Protein AF-A0A952BNY7-F1 (afdb_monomer_lite)

Sequence (133 aa):
MTVTDIGDARARRQRASEAAVWVLANVPFTLHWPDFPGFHDRWPGMEGADLMLVHGEIARFAAAMNEGAQDLEALAEKLPGRYEAWSRASNWLVRHFDADPSDARFQQLFGDLSRYEATLAWIDVVLRRNGSR

Secondary structure (DSSP, 8-state):
--HHHHHHHHHHHHHHHHHHHHHHHHSBTTS-GGG-HHHHHHSTT--THHHHHHHHHHHHHHHHHHHTTT-HHHHHHTS-S-HHHHHHHHHHHHH-TT--TT-HHHHHHHTTSBHHHHHHHHHHHHHHHHS--

Structure (mmCIF, N/CA/C/O backbone):
data_AF-A0A952BNY7-F1
#
_entry.id   AF-A0A952BNY7-F1
#
loop_
_atom_site.group_PDB
_atom_site.id
_atom_site.type_symbol
_atom_site.label_atom_id
_atom_site.label_alt_id
_atom_site.label_comp_id
_atom_site.label_asym_id
_atom_site.label_entity_id
_atom_site.label_seq_id
_atom_site.pdbx_PDB_ins_code
_atom_site.Cartn_x
_atom_site.Cartn_y
_atom_site.Cartn_z
_atom_site.occupancy
_atom_site.B_iso_or_equiv
_atom_site.auth_seq_id
_atom_site.auth_comp_id
_atom_site.auth_asym_id
_atom_site.auth_atom_id
_atom_site.pdbx_PDB_model_num
ATOM 1 N N . MET A 1 1 ? -25.776 22.914 11.551 1.00 51.06 1 MET A N 1
ATOM 2 C CA . MET A 1 1 ? -24.364 22.516 11.409 1.00 51.06 1 MET A CA 1
ATOM 3 C C . MET A 1 1 ? -23.565 23.332 12.418 1.00 51.06 1 MET A C 1
ATOM 5 O O . MET A 1 1 ? -23.372 24.524 12.216 1.00 51.06 1 MET A O 1
ATOM 9 N N . THR A 1 2 ? -23.294 22.754 13.587 1.00 49.28 2 THR A N 1
ATOM 10 C CA . THR A 1 2 ? -22.693 23.431 14.753 1.00 49.28 2 THR A CA 1
ATOM 11 C C . THR A 1 2 ? -21.186 23.158 14.817 1.00 49.28 2 THR A C 1
ATOM 13 O O . THR A 1 2 ? -20.694 22.221 14.199 1.00 49.28 2 THR A O 1
ATOM 16 N N . VAL A 1 3 ? -20.436 23.975 15.565 1.00 61.00 3 VAL A N 1
ATOM 17 C CA . VAL A 1 3 ? -18.967 23.867 15.721 1.00 61.00 3 VAL A CA 1
ATOM 18 C C . VAL A 1 3 ? -18.517 22.474 16.204 1.00 61.00 3 VAL A C 1
ATOM 20 O O . VAL A 1 3 ? -17.438 22.021 15.829 1.00 61.00 3 VAL A O 1
ATOM 23 N N . THR A 1 4 ? -19.362 21.764 16.959 1.00 62.19 4 THR A N 1
ATOM 24 C CA . THR A 1 4 ? -19.139 20.380 17.415 1.00 62.19 4 THR A CA 1
ATOM 25 C C . THR A 1 4 ? -19.034 19.385 16.250 1.00 62.19 4 THR A C 1
ATOM 27 O O . THR A 1 4 ? -18.122 18.570 16.216 1.00 62.19 4 THR A O 1
ATOM 30 N N . ASP A 1 5 ? -19.887 19.539 15.236 1.00 66.94 5 ASP A N 1
ATOM 31 C CA . ASP A 1 5 ? -19.967 18.680 14.041 1.00 66.94 5 ASP A CA 1
ATOM 32 C C . ASP A 1 5 ? -18.691 18.793 13.174 1.00 66.94 5 ASP A C 1
ATOM 34 O O . ASP A 1 5 ? -18.163 17.822 12.633 1.00 66.94 5 ASP A O 1
ATOM 38 N N . ILE A 1 6 ? -18.118 20.003 13.113 1.00 70.75 6 ILE A N 1
ATOM 39 C CA . ILE A 1 6 ? -16.864 20.280 12.395 1.00 70.75 6 ILE A CA 1
ATOM 40 C C . ILE A 1 6 ? -15.661 19.675 13.135 1.00 70.75 6 ILE A C 1
ATOM 42 O O . ILE A 1 6 ? -14.746 19.144 12.498 1.00 70.75 6 ILE A O 1
ATOM 46 N N . GLY A 1 7 ? -15.650 19.759 14.469 1.00 74.50 7 GLY A N 1
ATOM 47 C CA . GLY A 1 7 ? -14.607 19.163 15.306 1.00 74.50 7 GLY A CA 1
ATOM 48 C C . GLY A 1 7 ? -14.555 17.644 15.154 1.00 74.50 7 GLY A C 1
ATOM 49 O O . GLY A 1 7 ? -13.484 17.092 14.890 1.00 74.50 7 GLY A O 1
ATOM 50 N N . ASP A 1 8 ? -15.716 16.996 15.212 1.00 79.25 8 ASP A N 1
ATOM 51 C CA . ASP A 1 8 ? -15.846 15.545 15.072 1.00 79.25 8 ASP A CA 1
ATOM 52 C C . ASP A 1 8 ? -15.456 15.075 13.665 1.00 79.25 8 ASP A C 1
ATOM 54 O O . ASP A 1 8 ? -14.686 14.122 13.514 1.00 79.25 8 ASP A O 1
ATOM 58 N N . ALA A 1 9 ? -15.886 15.790 12.620 1.00 79.19 9 ALA A N 1
ATOM 59 C CA . ALA A 1 9 ? -15.481 15.498 11.246 1.00 79.19 9 ALA A CA 1
ATOM 60 C C . ALA A 1 9 ? -13.959 15.620 11.046 1.00 79.19 9 ALA A C 1
ATOM 62 O O . ALA A 1 9 ? -13.341 14.781 10.381 1.00 79.19 9 ALA A O 1
ATOM 63 N N . ARG A 1 10 ? -13.325 16.638 11.647 1.00 82.31 10 ARG A N 1
ATOM 64 C CA . ARG A 1 10 ? -11.870 16.830 11.577 1.00 82.31 10 ARG A CA 1
ATOM 65 C C . ARG A 1 10 ? -11.118 15.733 12.327 1.00 82.31 10 ARG A C 1
ATOM 67 O O . ARG A 1 10 ? -10.144 15.207 11.790 1.00 82.31 10 ARG A O 1
ATOM 74 N N . ALA A 1 11 ? -11.567 15.372 13.527 1.00 86.12 11 ALA A N 1
ATOM 75 C CA . ALA A 1 11 ? -10.971 14.296 14.314 1.00 86.12 11 ALA A CA 1
ATOM 76 C C . ALA A 1 11 ? -11.079 12.947 13.589 1.00 86.12 11 ALA A C 1
ATOM 78 O O . ALA A 1 11 ? -10.098 12.208 13.500 1.00 86.12 11 ALA A O 1
ATOM 79 N N . ARG A 1 12 ? -12.237 12.663 12.983 1.00 85.50 12 ARG A N 1
ATOM 80 C CA . ARG A 1 12 ? -12.464 11.456 12.181 1.00 85.50 12 ARG A CA 1
ATOM 81 C C . ARG A 1 12 ? -11.525 11.383 10.980 1.00 85.50 12 ARG A C 1
ATOM 83 O O . ARG A 1 12 ? -10.901 10.350 10.748 1.00 85.50 12 ARG A O 1
ATOM 90 N N . ARG A 1 13 ? -11.359 12.495 10.257 1.00 86.31 13 ARG A N 1
ATOM 91 C CA . ARG A 1 13 ? -10.417 12.575 9.134 1.00 86.31 13 ARG A CA 1
ATOM 92 C C . ARG A 1 13 ? -8.964 12.394 9.574 1.00 86.31 13 ARG A C 1
ATOM 94 O O . ARG A 1 13 ? -8.222 11.676 8.913 1.00 86.31 13 ARG A O 1
ATOM 101 N N . GLN A 1 14 ? -8.565 13.016 10.682 1.00 89.19 14 GLN A N 1
ATOM 102 C CA . GLN A 1 14 ? -7.217 12.868 11.233 1.00 89.19 14 GLN A CA 1
ATOM 103 C C . GLN A 1 14 ? -6.928 11.404 11.590 1.00 89.19 14 GLN A C 1
ATOM 105 O O . GLN A 1 14 ? -5.922 10.848 11.155 1.00 89.19 14 GLN A O 1
ATOM 110 N N . ARG A 1 15 ? -7.862 10.752 12.289 1.00 91.31 15 ARG A N 1
ATOM 111 C CA . ARG A 1 15 ? -7.763 9.333 12.648 1.00 91.31 15 ARG A CA 1
ATOM 112 C C . ARG A 1 15 ? -7.658 8.437 11.407 1.00 91.31 15 ARG A C 1
ATOM 114 O O . ARG A 1 15 ? -6.834 7.530 11.380 1.00 91.31 15 ARG A O 1
ATOM 121 N N . ALA A 1 16 ? -8.448 8.709 10.364 1.00 91.00 16 ALA A N 1
ATOM 122 C CA . ALA A 1 16 ? -8.368 7.983 9.096 1.00 91.00 16 ALA A CA 1
ATOM 123 C C . ALA A 1 16 ? -7.018 8.187 8.384 1.00 91.00 16 ALA A C 1
ATOM 125 O O . ALA A 1 16 ? -6.457 7.235 7.847 1.00 91.00 16 ALA A O 1
ATOM 126 N N . SER A 1 17 ? -6.464 9.403 8.424 1.00 87.31 17 SER A N 1
ATOM 127 C CA . SER A 1 17 ? -5.137 9.695 7.872 1.00 87.31 17 SER A CA 1
ATOM 128 C C . SER A 1 17 ? -4.030 8.938 8.611 1.00 87.31 17 SER A C 1
ATOM 130 O O . SER A 1 17 ? -3.116 8.420 7.975 1.00 87.31 17 SER A O 1
ATOM 132 N N . GLU A 1 18 ? -4.095 8.853 9.939 1.00 90.12 18 GLU A N 1
ATOM 133 C CA . GLU A 1 18 ? -3.125 8.099 10.743 1.00 90.12 18 GLU A CA 1
ATOM 134 C C . GLU A 1 18 ? -3.219 6.592 10.483 1.00 90.12 18 GLU A C 1
ATOM 136 O O . GLU A 1 18 ? -2.196 5.921 10.318 1.00 90.12 18 GLU A O 1
ATOM 141 N N . ALA A 1 19 ? -4.441 6.066 10.375 1.00 91.62 19 ALA A N 1
ATOM 142 C CA . ALA A 1 19 ? -4.676 4.681 9.995 1.00 91.62 19 ALA A CA 1
ATOM 143 C C . ALA A 1 19 ? -4.143 4.383 8.585 1.00 91.62 19 ALA A C 1
ATOM 145 O O . ALA A 1 19 ? -3.480 3.366 8.397 1.00 91.62 19 ALA A O 1
ATOM 146 N N . ALA A 1 20 ? -4.339 5.287 7.619 1.00 89.69 20 ALA A N 1
ATOM 147 C CA . ALA A 1 20 ? -3.802 5.152 6.266 1.00 89.69 20 ALA A CA 1
ATOM 148 C C . ALA A 1 20 ? -2.267 5.080 6.251 1.00 89.69 20 ALA A C 1
ATOM 150 O O . ALA A 1 20 ? -1.705 4.183 5.624 1.00 89.69 20 ALA A O 1
ATOM 151 N N . VAL A 1 21 ? -1.580 5.967 6.981 1.00 87.44 21 VAL A N 1
ATOM 152 C CA . VAL A 1 21 ? -0.110 5.934 7.108 1.00 87.44 21 VAL A CA 1
ATOM 153 C C . VAL A 1 21 ? 0.355 4.619 7.732 1.00 87.44 21 VAL A C 1
ATOM 155 O O . VAL A 1 21 ? 1.300 3.997 7.245 1.00 87.44 21 VAL A O 1
ATOM 158 N N . TRP A 1 22 ? -0.328 4.158 8.782 1.00 90.19 22 TRP A N 1
ATOM 159 C CA . TRP A 1 22 ? 0.001 2.883 9.410 1.00 90.19 22 TRP A CA 1
ATOM 160 C C . TRP A 1 22 ? -0.194 1.704 8.449 1.00 90.19 22 TRP A C 1
ATOM 162 O O . TRP A 1 22 ? 0.699 0.862 8.350 1.00 90.19 22 TRP A O 1
ATOM 172 N N . VAL A 1 23 ? -1.308 1.668 7.709 1.00 89.31 23 VAL A N 1
ATOM 173 C CA . VAL A 1 23 ? -1.588 0.635 6.700 1.00 89.31 23 VAL A CA 1
ATOM 174 C C . VAL A 1 23 ? -0.498 0.614 5.636 1.00 89.31 23 VAL A C 1
ATOM 176 O O . VAL A 1 23 ? 0.023 -0.452 5.316 1.00 89.31 23 VAL A O 1
ATOM 179 N N . LEU A 1 24 ? -0.121 1.784 5.119 1.00 84.88 24 LEU A N 1
ATOM 180 C CA . LEU A 1 24 ? 0.923 1.907 4.105 1.00 84.88 24 LEU A CA 1
ATOM 181 C C . LEU A 1 24 ? 2.255 1.317 4.580 1.00 84.88 24 LEU A C 1
ATOM 183 O O . LEU A 1 24 ? 2.917 0.629 3.805 1.00 84.88 24 LEU A O 1
ATOM 187 N N . ALA A 1 25 ? 2.621 1.553 5.841 1.00 82.75 25 ALA A N 1
ATOM 188 C CA . ALA A 1 25 ? 3.900 1.129 6.400 1.00 82.75 25 ALA A CA 1
ATOM 189 C C . ALA A 1 25 ? 3.931 -0.330 6.891 1.00 82.75 25 ALA A C 1
ATOM 191 O O . ALA A 1 25 ? 4.986 -0.955 6.836 1.00 82.75 25 ALA A O 1
ATOM 192 N N . ASN A 1 26 ? 2.813 -0.873 7.383 1.00 84.44 26 ASN A N 1
ATOM 193 C CA . ASN A 1 26 ? 2.818 -2.124 8.158 1.00 84.44 26 ASN A CA 1
ATOM 194 C C . ASN A 1 26 ? 2.076 -3.279 7.489 1.00 84.44 26 ASN A C 1
ATOM 196 O O . ASN A 1 26 ? 2.318 -4.431 7.841 1.00 84.44 26 ASN A O 1
ATOM 200 N N . VAL A 1 27 ? 1.164 -2.997 6.556 1.00 85.25 27 VAL A N 1
ATOM 201 C CA . VAL A 1 27 ? 0.382 -4.049 5.908 1.00 85.25 27 VAL A CA 1
ATOM 202 C C . VAL A 1 27 ? 1.079 -4.476 4.617 1.00 85.25 27 VAL A C 1
ATOM 204 O O . VAL A 1 27 ? 1.345 -3.616 3.762 1.00 85.25 27 VAL A O 1
ATOM 207 N N . PRO A 1 28 ? 1.348 -5.784 4.441 1.00 83.12 28 PRO A N 1
ATOM 208 C CA . PRO A 1 28 ? 1.872 -6.309 3.192 1.00 83.12 28 PRO A CA 1
ATOM 209 C C . PRO A 1 28 ? 0.999 -5.922 1.999 1.00 83.12 28 PRO A C 1
ATOM 211 O O . PRO A 1 28 ? -0.232 -5.954 2.068 1.00 83.12 28 PRO A O 1
ATOM 214 N N . PHE A 1 29 ? 1.633 -5.565 0.886 1.00 81.75 29 PHE A N 1
ATOM 215 C CA . PHE A 1 29 ? 0.947 -5.103 -0.319 1.00 81.75 29 PHE A CA 1
ATOM 216 C C . PHE A 1 29 ? -0.066 -6.121 -0.856 1.00 81.75 29 PHE A C 1
ATOM 218 O O . PHE A 1 29 ? -1.153 -5.741 -1.298 1.00 81.75 29 PHE A O 1
ATOM 225 N N . THR A 1 30 ? 0.283 -7.404 -0.777 1.00 80.19 30 THR A N 1
ATOM 226 C CA . THR A 1 30 ? -0.515 -8.530 -1.274 1.00 80.19 30 THR A CA 1
ATOM 227 C C . THR A 1 30 ? -1.740 -8.836 -0.416 1.00 80.19 30 THR A C 1
ATOM 229 O O . THR A 1 30 ? -2.652 -9.511 -0.888 1.00 80.19 30 THR A O 1
ATOM 232 N N . LEU A 1 31 ? -1.801 -8.335 0.821 1.00 84.50 31 LEU A N 1
ATOM 233 C CA . LEU A 1 31 ? -2.918 -8.578 1.727 1.00 84.50 31 LEU A CA 1
ATOM 234 C C . LEU A 1 31 ? -3.929 -7.445 1.664 1.00 84.50 31 LEU A C 1
ATOM 236 O O . LEU A 1 31 ? -3.575 -6.267 1.739 1.00 84.50 31 LEU A O 1
ATOM 240 N N . HIS A 1 32 ? -5.210 -7.791 1.585 1.00 87.69 32 HIS A N 1
ATOM 241 C CA . HIS A 1 32 ? -6.286 -6.823 1.737 1.00 87.69 32 HIS A CA 1
ATOM 242 C C . HIS A 1 32 ? -6.257 -6.265 3.169 1.00 87.69 32 HIS A C 1
ATOM 244 O O . HIS A 1 32 ? -6.381 -7.002 4.141 1.00 87.69 32 HIS A O 1
ATOM 250 N N . TRP A 1 33 ? -5.998 -4.961 3.305 1.00 88.69 33 TRP A N 1
ATOM 251 C CA . TRP A 1 33 ? -5.677 -4.360 4.603 1.00 88.69 33 TRP A CA 1
ATOM 252 C C . TRP A 1 33 ? -6.815 -4.364 5.632 1.00 88.69 33 TRP A C 1
ATOM 254 O O . TRP A 1 33 ? -6.481 -4.475 6.812 1.00 88.69 33 TRP A O 1
ATOM 264 N N . PRO A 1 34 ? -8.110 -4.281 5.259 1.00 89.50 34 PRO A N 1
ATOM 265 C CA . PRO A 1 34 ? -9.190 -4.430 6.231 1.00 89.50 34 PRO A CA 1
ATOM 266 C C . PRO A 1 34 ? -9.192 -5.823 6.868 1.00 89.50 34 PRO A C 1
ATOM 268 O O . PRO A 1 34 ? -9.520 -5.963 8.037 1.00 89.50 34 PRO A O 1
ATOM 271 N N . ASP A 1 35 ? -8.744 -6.840 6.129 1.00 88.31 35 ASP A N 1
ATOM 272 C CA . ASP A 1 35 ? -8.701 -8.226 6.603 1.00 88.31 35 ASP A CA 1
ATOM 273 C C . ASP A 1 35 ? -7.405 -8.545 7.369 1.00 88.31 35 ASP A C 1
ATOM 275 O O . ASP A 1 35 ? -7.227 -9.656 7.869 1.00 88.31 35 ASP A O 1
ATOM 279 N N . PHE A 1 36 ? -6.470 -7.591 7.463 1.00 87.50 36 PHE A N 1
ATOM 280 C CA . PHE A 1 36 ? -5.223 -7.785 8.192 1.00 87.50 36 PHE A CA 1
ATOM 281 C C . PHE A 1 36 ? -5.499 -7.791 9.705 1.00 87.50 36 PHE A C 1
ATOM 283 O O . PHE A 1 36 ? -5.928 -6.761 10.232 1.00 87.50 36 PHE A O 1
ATOM 290 N 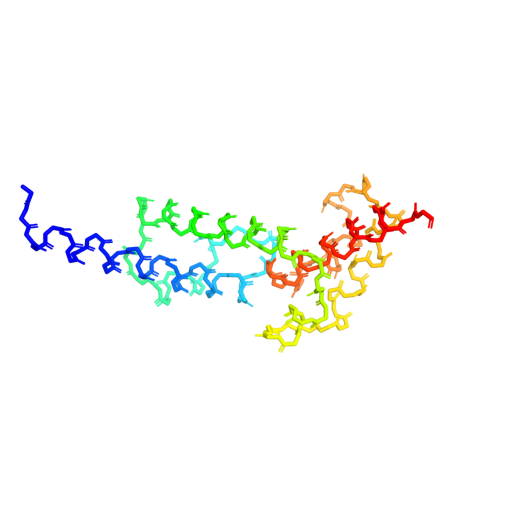N . PRO A 1 37 ? -5.201 -8.884 10.443 1.00 82.31 37 PRO A N 1
ATOM 291 C CA . PRO A 1 37 ? -5.594 -9.015 11.850 1.00 82.31 37 PRO A CA 1
ATOM 292 C C . PRO A 1 37 ? -5.151 -7.840 12.734 1.00 82.31 37 PRO A C 1
ATOM 294 O O . PRO A 1 37 ? -5.926 -7.328 13.535 1.00 82.31 37 PRO A O 1
ATOM 297 N N . GLY A 1 38 ? -3.936 -7.325 12.513 1.00 86.81 38 GLY A N 1
ATOM 298 C CA . GLY A 1 38 ? -3.400 -6.213 13.300 1.00 86.81 38 GLY A CA 1
ATOM 299 C C . GLY A 1 38 ? -4.079 -4.858 13.061 1.00 86.81 38 GLY A C 1
ATOM 300 O O . GLY A 1 38 ? -3.833 -3.923 13.823 1.00 86.81 38 GLY A O 1
ATOM 301 N N . PHE A 1 39 ? -4.909 -4.712 12.019 1.00 91.31 39 PHE A N 1
ATOM 302 C CA . PHE A 1 39 ? -5.595 -3.450 11.738 1.00 91.31 39 PHE A CA 1
ATOM 303 C C . PHE A 1 39 ? -6.673 -3.159 12.786 1.00 91.31 39 PHE A C 1
ATOM 305 O O . PHE A 1 39 ? -6.640 -2.102 13.417 1.00 91.31 39 PHE A O 1
ATOM 312 N N . HIS A 1 40 ? -7.596 -4.098 13.006 1.00 90.38 40 HIS A N 1
ATOM 313 C CA . HIS A 1 40 ? -8.710 -3.908 13.938 1.00 90.38 40 HIS A CA 1
ATOM 314 C C . HIS A 1 40 ? -8.265 -3.916 15.406 1.00 90.38 40 HIS A C 1
ATOM 316 O O . HIS A 1 40 ? -8.853 -3.195 16.212 1.00 90.38 40 HIS A O 1
ATOM 322 N N . ASP A 1 41 ? -7.177 -4.622 15.730 1.00 90.62 41 ASP A N 1
ATOM 323 C CA . ASP A 1 41 ? -6.539 -4.555 17.050 1.00 90.62 41 ASP A CA 1
ATOM 324 C C . ASP A 1 41 ? -6.021 -3.143 17.359 1.00 90.62 41 ASP A C 1
ATOM 326 O O . ASP A 1 41 ? -6.154 -2.639 18.476 1.00 90.62 41 ASP A O 1
ATOM 330 N N . ARG A 1 42 ? -5.432 -2.474 16.359 1.00 91.38 42 ARG A N 1
ATOM 331 C CA . ARG A 1 42 ? -4.877 -1.125 16.516 1.00 91.38 42 ARG A CA 1
ATOM 332 C C . ARG A 1 42 ? -5.932 -0.029 16.398 1.00 91.38 42 ARG A C 1
ATOM 334 O O . ARG A 1 42 ? -5.820 1.002 17.062 1.00 91.38 42 ARG A O 1
ATOM 341 N N . TRP A 1 43 ? -6.937 -0.230 15.552 1.00 91.62 43 TRP A N 1
ATOM 342 C CA . TRP A 1 43 ? -7.970 0.755 15.240 1.00 91.62 43 TRP A CA 1
ATOM 343 C C . TRP A 1 43 ? -9.370 0.2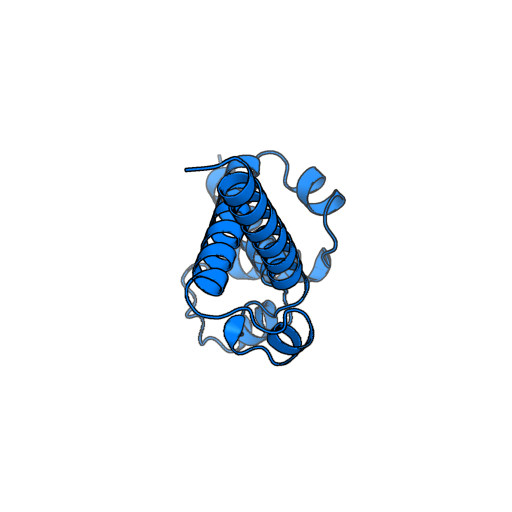13 15.555 1.00 91.62 43 TRP A C 1
ATOM 345 O O . TRP A 1 43 ? -10.201 0.072 14.653 1.00 91.62 43 TRP A O 1
ATOM 355 N N . PRO A 1 44 ? -9.673 -0.058 16.839 1.00 88.94 44 PRO A N 1
ATOM 356 C CA . PRO A 1 44 ? -10.949 -0.643 17.220 1.00 88.94 44 PRO A CA 1
ATOM 357 C C . PRO A 1 44 ? -12.118 0.267 16.820 1.00 88.94 44 PRO A C 1
ATOM 359 O O . PRO A 1 44 ? -12.058 1.499 16.955 1.00 88.94 44 PRO A O 1
ATOM 362 N N . GLY A 1 45 ? -13.182 -0.353 16.305 1.00 87.44 45 GLY A N 1
ATOM 363 C CA . GLY A 1 45 ? -14.413 0.321 15.885 1.00 87.44 45 GLY A CA 1
ATOM 364 C C . GLY A 1 45 ? -14.322 1.116 14.577 1.00 87.44 45 GLY A C 1
ATOM 365 O O . GLY A 1 45 ? -15.232 1.888 14.293 1.00 87.44 45 GLY A O 1
ATOM 366 N N . MET A 1 46 ? -13.245 0.983 13.791 1.00 89.19 46 MET A N 1
ATOM 367 C CA . MET A 1 46 ? -13.225 1.489 12.412 1.00 89.19 46 MET A CA 1
ATOM 368 C C . MET A 1 46 ? -13.936 0.514 11.472 1.00 89.19 46 MET A C 1
ATOM 370 O O . MET A 1 46 ? -13.389 -0.534 11.139 1.00 89.19 46 MET A O 1
AT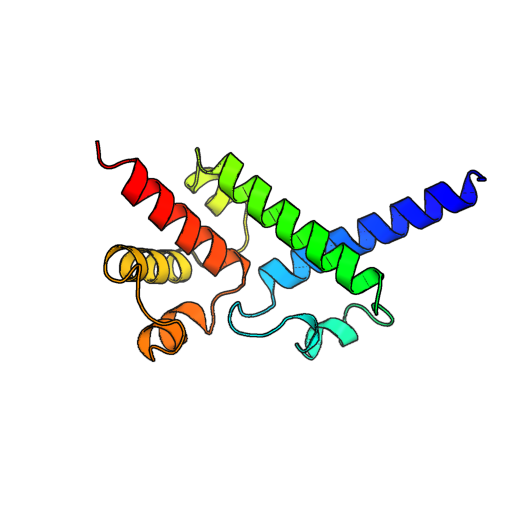OM 374 N N . GLU A 1 47 ? -15.129 0.886 11.012 1.00 89.44 47 GLU A N 1
ATOM 375 C CA . GLU A 1 47 ? -15.948 0.087 10.096 1.00 89.44 47 GLU A CA 1
ATOM 376 C C . GLU A 1 47 ? -16.676 0.978 9.074 1.00 89.44 47 GLU A C 1
ATOM 378 O O . GLU A 1 47 ? -16.782 2.197 9.236 1.00 89.44 47 GLU A O 1
ATOM 383 N N . GLY A 1 48 ? -17.180 0.373 7.994 1.00 89.69 48 GLY A N 1
ATOM 384 C CA . GLY A 1 48 ? -18.037 1.036 7.006 1.00 89.69 48 GLY A CA 1
ATOM 385 C C . GLY A 1 48 ? -17.451 2.341 6.455 1.00 89.69 48 GLY A C 1
ATOM 386 O O . GLY A 1 48 ? -16.462 2.340 5.722 1.00 89.69 48 GLY A O 1
ATOM 387 N N . ALA A 1 49 ? -18.070 3.471 6.807 1.00 88.06 49 ALA A N 1
ATOM 388 C CA . ALA A 1 49 ? -17.656 4.794 6.341 1.00 88.06 49 ALA A CA 1
ATOM 389 C C . ALA A 1 49 ? -16.234 5.186 6.787 1.00 88.06 49 ALA A C 1
ATOM 391 O O . ALA A 1 49 ? -15.557 5.913 6.062 1.00 88.06 49 ALA A O 1
ATOM 392 N N . ASP A 1 50 ? -15.749 4.691 7.931 1.00 88.56 50 ASP A N 1
ATOM 393 C CA . ASP A 1 50 ? -14.372 4.945 8.368 1.00 88.56 50 ASP A CA 1
ATOM 394 C C . ASP A 1 50 ? -13.356 4.245 7.469 1.00 88.56 50 ASP A C 1
ATOM 396 O O . ASP A 1 50 ? -12.367 4.857 7.070 1.00 88.56 50 ASP A O 1
ATOM 400 N N . LEU A 1 51 ? -13.632 3.001 7.068 1.00 92.00 51 LEU A N 1
ATOM 401 C CA . LEU A 1 51 ? -12.766 2.266 6.143 1.00 92.00 51 LEU A CA 1
ATOM 402 C C . LEU A 1 51 ? -12.712 2.949 4.773 1.00 92.00 51 LEU A C 1
ATOM 404 O O . LEU A 1 51 ? -11.649 3.021 4.159 1.00 92.00 51 LEU A O 1
ATOM 408 N N . MET A 1 52 ? -13.834 3.518 4.323 1.00 91.25 52 MET A N 1
ATOM 409 C CA . MET A 1 52 ? -13.877 4.318 3.097 1.00 91.25 52 MET A CA 1
ATOM 410 C C . MET A 1 52 ? -13.021 5.585 3.190 1.00 91.25 52 MET A C 1
ATOM 412 O O . MET A 1 52 ? -12.342 5.933 2.222 1.00 91.25 52 MET A O 1
ATOM 416 N N . LEU A 1 53 ? -13.006 6.258 4.345 1.00 91.12 53 LEU A N 1
ATOM 417 C CA . LEU A 1 53 ? -12.125 7.407 4.575 1.00 91.12 53 LEU A CA 1
ATOM 418 C C . LEU A 1 53 ? -10.650 6.991 4.572 1.00 91.12 53 LEU A C 1
ATOM 420 O O . LEU A 1 53 ? -9.837 7.666 3.944 1.00 91.12 53 LEU A O 1
ATOM 424 N N . VAL A 1 54 ? -10.310 5.867 5.210 1.00 91.25 54 VAL A N 1
ATOM 425 C CA . VAL A 1 54 ? -8.946 5.315 5.194 1.00 91.25 54 VAL A CA 1
ATOM 426 C C . VAL A 1 54 ? -8.519 4.983 3.763 1.00 91.25 54 VAL A C 1
ATOM 428 O O . VAL A 1 54 ? -7.448 5.407 3.337 1.00 91.25 54 VAL A O 1
ATOM 431 N N . HIS A 1 55 ? -9.371 4.315 2.980 1.00 90.62 55 HIS A N 1
ATOM 432 C CA . HIS A 1 55 ? -9.122 4.058 1.559 1.00 90.62 55 HIS A CA 1
ATOM 433 C C . HIS A 1 55 ? -8.872 5.345 0.763 1.00 90.62 55 HIS A C 1
ATOM 435 O O . HIS A 1 55 ? -7.933 5.399 -0.032 1.00 90.62 55 HIS A O 1
ATOM 441 N N . GLY A 1 56 ? -9.689 6.379 0.983 1.00 87.44 56 GLY A N 1
ATOM 442 C CA . GLY A 1 56 ? -9.525 7.676 0.329 1.00 87.44 56 GLY A CA 1
ATOM 443 C C . GLY A 1 56 ? -8.195 8.347 0.674 1.00 87.44 56 GLY A C 1
ATOM 444 O O . GLY A 1 56 ? -7.521 8.873 -0.210 1.00 87.44 56 GLY A O 1
ATOM 445 N N . GLU A 1 57 ? -7.774 8.287 1.937 1.00 87.50 57 GLU A N 1
ATOM 446 C CA . GLU A 1 57 ? -6.481 8.825 2.362 1.00 87.50 57 GLU A CA 1
ATOM 447 C C . GLU A 1 57 ? -5.307 8.003 1.798 1.00 87.50 57 GLU A C 1
ATOM 449 O O . GLU A 1 57 ? -4.355 8.597 1.298 1.00 87.50 57 GLU A O 1
ATOM 454 N N . ILE A 1 58 ? -5.391 6.665 1.756 1.00 86.81 58 ILE A N 1
ATOM 455 C CA . ILE A 1 58 ? -4.390 5.804 1.088 1.00 86.81 58 ILE A CA 1
ATOM 456 C C . ILE A 1 58 ? -4.240 6.196 -0.390 1.00 86.81 58 ILE A C 1
ATOM 458 O O . ILE A 1 58 ? -3.121 6.379 -0.871 1.00 86.81 58 ILE A O 1
ATOM 462 N N . ALA A 1 59 ? -5.356 6.361 -1.107 1.00 84.19 59 ALA A N 1
ATOM 463 C CA . ALA A 1 59 ? -5.344 6.773 -2.509 1.00 84.19 59 ALA A CA 1
ATOM 464 C C . ALA A 1 59 ? -4.737 8.174 -2.690 1.00 84.19 59 ALA A C 1
ATOM 466 O O . ALA A 1 59 ? -3.953 8.392 -3.613 1.00 84.19 59 ALA A O 1
ATOM 467 N N . ARG A 1 60 ? -5.039 9.111 -1.781 1.00 81.31 60 ARG A N 1
ATOM 468 C CA . ARG A 1 60 ? -4.450 10.457 -1.780 1.00 81.31 60 ARG A CA 1
ATOM 469 C C . ARG A 1 60 ? -2.939 10.420 -1.560 1.00 81.31 60 ARG A C 1
ATOM 471 O O . ARG A 1 60 ? -2.220 11.139 -2.246 1.00 81.31 60 ARG A O 1
ATOM 478 N N . PHE A 1 61 ? -2.453 9.581 -0.645 1.00 77.31 61 PHE A N 1
ATOM 479 C CA . PHE A 1 61 ? -1.018 9.373 -0.446 1.00 77.31 61 PHE A CA 1
ATOM 480 C C . PHE A 1 61 ? -0.357 8.785 -1.695 1.00 77.31 61 PHE A C 1
ATOM 482 O O . PHE A 1 61 ? 0.680 9.288 -2.117 1.00 77.31 61 PHE A O 1
ATOM 489 N N . ALA A 1 62 ? -0.966 7.776 -2.322 1.00 75.00 62 ALA A N 1
ATOM 490 C CA . ALA A 1 62 ? -0.463 7.198 -3.568 1.00 75.00 62 ALA A CA 1
ATOM 491 C C . ALA A 1 62 ? -0.383 8.233 -4.703 1.00 75.00 62 ALA A C 1
ATOM 493 O O . ALA A 1 62 ? 0.639 8.320 -5.382 1.00 75.00 62 ALA A O 1
ATO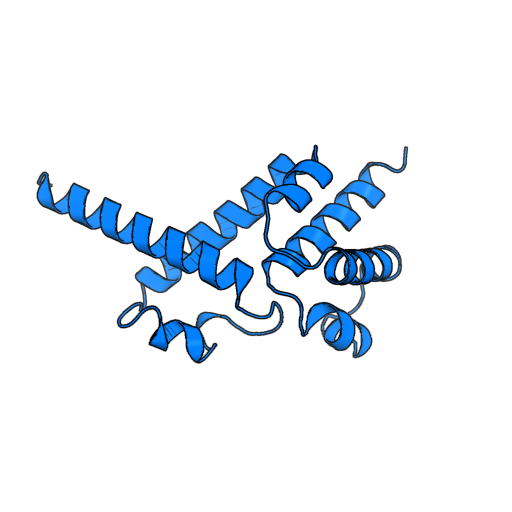M 494 N N . ALA A 1 63 ? -1.420 9.060 -4.866 1.00 76.88 63 ALA A N 1
ATOM 495 C CA . ALA A 1 63 ? -1.439 10.138 -5.850 1.00 76.88 63 ALA A CA 1
ATOM 496 C C . ALA A 1 63 ? -0.350 11.186 -5.573 1.00 76.88 63 ALA A C 1
ATOM 498 O O . ALA A 1 63 ? 0.426 11.505 -6.468 1.00 76.88 63 ALA A O 1
ATOM 499 N N . ALA A 1 64 ? -0.228 11.651 -4.326 1.00 72.50 64 ALA A N 1
ATOM 500 C CA . ALA A 1 64 ? 0.795 12.620 -3.935 1.00 72.50 64 ALA A CA 1
ATOM 501 C C . ALA A 1 64 ? 2.223 12.082 -4.134 1.00 72.50 64 ALA A C 1
ATOM 503 O O . ALA A 1 64 ? 3.107 12.826 -4.549 1.00 72.50 64 ALA A O 1
ATOM 504 N N . MET A 1 65 ? 2.455 10.790 -3.876 1.00 69.81 65 MET A N 1
ATOM 505 C CA . MET A 1 65 ? 3.747 10.152 -4.150 1.00 69.81 65 MET A CA 1
ATOM 506 C C . MET A 1 65 ? 4.043 10.076 -5.652 1.00 69.81 65 MET A C 1
ATOM 508 O O . MET A 1 65 ? 5.175 10.314 -6.061 1.00 69.81 65 MET A O 1
ATOM 512 N N . ASN A 1 66 ? 3.035 9.788 -6.476 1.00 68.62 66 ASN A N 1
ATOM 513 C CA . ASN A 1 66 ? 3.182 9.750 -7.930 1.00 68.62 66 ASN A CA 1
ATOM 514 C C . ASN A 1 66 ? 3.415 11.150 -8.533 1.00 68.62 66 ASN A C 1
ATOM 516 O O . ASN A 1 66 ? 4.222 11.305 -9.443 1.00 68.62 66 ASN A O 1
ATOM 520 N N . GLU A 1 67 ? 2.750 12.182 -8.011 1.00 69.38 67 GLU A N 1
ATOM 521 C CA . GLU A 1 67 ? 2.972 13.583 -8.403 1.00 69.38 67 GLU A CA 1
ATOM 522 C C . GLU A 1 67 ? 4.341 14.103 -7.929 1.00 69.38 67 GLU A C 1
ATOM 524 O O . GLU A 1 67 ? 5.016 14.835 -8.651 1.00 69.38 67 GLU A O 1
ATOM 529 N N . GLY A 1 68 ? 4.779 13.684 -6.737 1.00 60.28 68 GLY A N 1
ATOM 530 C CA . GLY A 1 68 ? 6.078 14.014 -6.144 1.00 60.28 68 GLY A CA 1
ATOM 531 C C . GLY A 1 68 ? 7.265 13.212 -6.690 1.00 60.28 68 GLY A C 1
ATOM 532 O O . GLY A 1 68 ? 8.381 13.390 -6.207 1.00 60.28 68 GLY A O 1
ATOM 533 N N . ALA A 1 69 ? 7.057 12.360 -7.700 1.00 62.31 69 ALA A N 1
ATOM 534 C CA . ALA A 1 69 ? 8.056 11.446 -8.261 1.00 62.31 69 ALA A CA 1
ATOM 535 C C . ALA A 1 69 ? 9.305 12.125 -8.865 1.00 62.31 69 ALA A C 1
ATOM 537 O O . ALA A 1 69 ? 10.216 11.440 -9.316 1.00 62.31 69 ALA A O 1
ATOM 538 N N . GLN A 1 70 ? 9.388 13.457 -8.882 1.00 59.94 70 GLN A N 1
ATOM 539 C CA . GLN A 1 70 ? 10.567 14.177 -9.371 1.00 59.94 70 GLN A CA 1
ATOM 540 C C . GLN A 1 70 ? 11.813 13.992 -8.486 1.00 59.94 70 GLN A C 1
ATOM 542 O O . GLN A 1 70 ? 12.916 14.223 -8.973 1.00 59.94 70 GLN A O 1
ATOM 547 N N . ASP A 1 71 ? 11.658 13.549 -7.232 1.00 66.88 71 ASP A N 1
ATOM 548 C CA . ASP A 1 71 ? 12.774 13.299 -6.312 1.00 66.88 71 ASP A CA 1
ATOM 549 C C . ASP A 1 71 ? 12.541 12.021 -5.484 1.00 66.88 71 ASP A C 1
ATOM 551 O O . ASP A 1 71 ? 12.116 12.037 -4.324 1.00 66.88 71 ASP A O 1
ATOM 555 N N . LEU A 1 72 ? 12.768 10.876 -6.135 1.00 64.56 72 LEU A N 1
ATOM 556 C CA . LEU A 1 72 ? 12.633 9.549 -5.532 1.00 64.56 72 LEU A CA 1
ATOM 557 C C . LEU A 1 72 ? 13.608 9.346 -4.358 1.00 64.56 72 LEU A C 1
ATOM 559 O O . LEU A 1 72 ? 13.271 8.633 -3.416 1.00 64.56 72 LEU A O 1
ATOM 563 N N . GLU A 1 73 ? 14.791 9.969 -4.390 1.00 63.88 73 GLU A N 1
ATOM 564 C CA . GLU A 1 73 ? 15.784 9.873 -3.313 1.00 63.88 73 GLU A CA 1
ATOM 565 C C . GLU A 1 73 ? 15.316 10.633 -2.068 1.00 63.88 73 GLU A C 1
ATOM 567 O O . GLU A 1 73 ? 15.277 10.046 -0.987 1.00 63.88 73 GLU A O 1
ATOM 572 N N . ALA A 1 74 ? 14.827 11.871 -2.207 1.00 65.50 74 ALA A N 1
ATOM 573 C CA . ALA A 1 74 ? 14.259 12.610 -1.077 1.00 65.50 74 ALA A CA 1
ATOM 574 C C . ALA A 1 74 ? 12.966 11.980 -0.535 1.00 65.50 74 ALA A C 1
ATOM 576 O O . ALA A 1 74 ? 12.643 12.143 0.647 1.00 65.50 74 ALA A O 1
ATOM 577 N N . LEU A 1 75 ? 12.204 11.270 -1.376 1.00 64.81 75 LEU A N 1
ATOM 578 C CA . LEU A 1 75 ? 11.115 10.413 -0.913 1.00 64.81 75 LEU A CA 1
ATOM 579 C C . LEU A 1 75 ? 11.682 9.222 -0.131 1.00 64.81 75 LEU A C 1
ATOM 581 O O . LEU A 1 75 ? 11.300 9.029 1.014 1.00 64.81 75 LEU A O 1
ATOM 585 N N . ALA A 1 76 ? 12.633 8.464 -0.670 1.00 64.06 76 ALA A N 1
ATOM 586 C CA . ALA A 1 76 ? 13.215 7.311 0.017 1.00 64.06 76 ALA A CA 1
ATOM 587 C C . ALA A 1 76 ? 13.864 7.669 1.372 1.00 64.06 76 ALA A C 1
ATOM 589 O O . ALA A 1 76 ? 13.750 6.891 2.317 1.00 64.06 76 ALA A O 1
ATOM 590 N N . GLU A 1 77 ? 14.480 8.849 1.501 1.00 64.38 77 GLU A N 1
ATOM 591 C CA . GLU A 1 77 ? 15.100 9.327 2.747 1.00 64.38 77 GLU A CA 1
ATOM 592 C C . GLU A 1 77 ? 14.097 9.656 3.858 1.00 64.38 77 GLU A C 1
ATOM 594 O O . GLU A 1 77 ? 14.381 9.467 5.042 1.00 64.38 77 GLU A O 1
ATOM 599 N N . LYS A 1 78 ? 12.910 10.159 3.509 1.00 58.72 78 LYS A N 1
ATOM 600 C CA . LYS A 1 78 ? 11.920 10.612 4.503 1.00 58.72 78 LYS A CA 1
ATOM 601 C C . LYS A 1 78 ? 11.140 9.466 5.134 1.00 58.72 78 LYS A C 1
ATOM 603 O O . LYS A 1 78 ? 10.301 9.696 6.006 1.00 58.72 78 LYS A O 1
ATOM 608 N N . LEU A 1 79 ? 11.351 8.250 4.651 1.00 59.69 79 LEU A N 1
ATOM 609 C CA . LEU A 1 79 ? 10.314 7.248 4.643 1.00 59.69 79 LEU A CA 1
ATOM 610 C C . LEU A 1 79 ? 10.852 5.895 5.150 1.00 59.69 79 LEU A C 1
ATOM 612 O O . LEU A 1 79 ? 11.844 5.388 4.633 1.00 59.69 79 LEU A O 1
ATOM 616 N N . PRO A 1 80 ? 10.208 5.279 6.160 1.00 61.12 80 PRO A N 1
ATOM 617 C CA . PRO A 1 80 ? 10.689 4.052 6.787 1.00 61.12 80 PRO A CA 1
ATOM 618 C C . PRO A 1 80 ? 10.389 2.841 5.890 1.00 61.12 80 PRO A C 1
ATOM 620 O O . PRO A 1 80 ? 9.375 2.168 6.052 1.00 61.12 80 PRO A O 1
ATOM 623 N N . GLY A 1 81 ? 11.253 2.577 4.911 1.00 62.09 81 GLY A N 1
ATOM 624 C CA . GLY A 1 81 ? 11.164 1.416 4.023 1.00 62.09 81 GLY A CA 1
ATOM 625 C C . GLY A 1 81 ? 12.537 0.816 3.728 1.00 62.09 81 GLY A C 1
ATOM 626 O O . GLY A 1 81 ? 13.559 1.498 3.784 1.00 62.09 81 GLY A O 1
ATOM 627 N N . ARG A 1 82 ? 12.586 -0.479 3.408 1.00 74.12 82 ARG A N 1
ATOM 628 C CA . ARG A 1 82 ? 13.831 -1.181 3.072 1.00 74.12 82 ARG A CA 1
ATOM 629 C C . ARG A 1 82 ? 14.192 -0.893 1.619 1.00 74.12 82 ARG A C 1
ATOM 631 O O . ARG A 1 82 ? 13.636 -1.506 0.707 1.00 74.12 82 ARG A O 1
ATOM 638 N N . TYR A 1 83 ? 15.155 0.005 1.413 1.00 77.31 83 TYR A N 1
ATOM 639 C CA . TYR A 1 83 ? 15.649 0.392 0.085 1.00 77.31 83 TYR A CA 1
ATOM 640 C C . TYR A 1 83 ? 15.936 -0.804 -0.833 1.00 77.31 83 TYR A C 1
ATOM 642 O O . TYR A 1 83 ? 15.436 -0.894 -1.954 1.00 77.31 83 TYR A O 1
ATOM 650 N N . GLU A 1 84 ? 16.678 -1.787 -0.323 1.00 80.88 84 GLU A N 1
ATOM 651 C CA . GLU A 1 84 ? 17.037 -2.986 -1.081 1.00 80.88 84 GLU A CA 1
ATOM 652 C C . GLU A 1 84 ? 15.836 -3.845 -1.495 1.00 80.88 84 GLU A C 1
ATOM 654 O O . GLU A 1 84 ? 15.925 -4.604 -2.464 1.00 80.88 84 GLU A O 1
ATOM 659 N N . ALA A 1 85 ? 14.735 -3.797 -0.742 1.00 82.94 85 ALA A N 1
ATOM 660 C CA . ALA A 1 85 ? 13.554 -4.605 -1.013 1.00 82.94 85 ALA A CA 1
ATOM 661 C C . ALA A 1 85 ? 12.758 -4.005 -2.178 1.00 82.94 85 ALA A C 1
ATOM 663 O O . ALA A 1 85 ? 12.528 -4.689 -3.178 1.00 82.94 85 ALA A O 1
ATOM 664 N N . TRP A 1 86 ? 12.435 -2.708 -2.114 1.00 85.19 86 TRP A N 1
ATOM 665 C CA . TRP A 1 86 ? 11.693 -2.058 -3.195 1.00 85.19 86 TRP A CA 1
ATOM 666 C C . TRP A 1 86 ? 12.533 -1.874 -4.468 1.00 85.19 86 TRP A C 1
ATOM 668 O O . TRP A 1 86 ? 11.998 -2.032 -5.561 1.00 85.19 86 TRP A O 1
ATOM 678 N N . SER A 1 87 ? 13.852 -1.665 -4.359 1.00 84.31 87 SER A N 1
ATOM 679 C CA . SER A 1 87 ? 14.755 -1.607 -5.523 1.00 84.31 87 SER A CA 1
ATOM 680 C C . SER A 1 87 ? 14.867 -2.956 -6.251 1.00 84.31 87 SER A C 1
ATOM 682 O O . SER A 1 87 ? 14.915 -3.026 -7.480 1.00 84.31 87 SER A O 1
ATOM 684 N N . ARG A 1 88 ? 14.862 -4.087 -5.529 1.00 88.06 88 ARG A N 1
ATOM 685 C CA . ARG A 1 88 ? 14.806 -5.417 -6.170 1.00 88.06 88 ARG A CA 1
ATOM 686 C C . ARG A 1 88 ? 13.492 -5.633 -6.914 1.00 88.06 88 ARG A C 1
ATOM 688 O O . ARG A 1 88 ? 13.508 -6.145 -8.034 1.00 88.06 88 ARG A O 1
ATOM 695 N N . ALA A 1 89 ? 12.381 -5.234 -6.305 1.00 89.19 89 ALA A N 1
ATOM 696 C CA . ALA A 1 89 ? 11.062 -5.338 -6.908 1.00 89.19 89 ALA A CA 1
ATOM 697 C C . ALA A 1 89 ? 10.918 -4.440 -8.149 1.00 89.19 89 ALA A C 1
ATOM 699 O O . ALA A 1 89 ? 10.435 -4.907 -9.181 1.00 89.19 89 ALA A O 1
ATOM 700 N N . SER A 1 90 ? 11.425 -3.203 -8.104 1.00 88.12 90 SER A N 1
ATOM 701 C CA . SER A 1 90 ? 11.419 -2.294 -9.255 1.00 88.12 90 SER A CA 1
ATOM 702 C C . SER A 1 90 ? 12.270 -2.823 -10.411 1.00 88.12 90 SER A C 1
ATOM 704 O O . SER A 1 90 ? 11.812 -2.869 -11.551 1.00 88.12 90 SER A O 1
ATOM 706 N N . ASN A 1 91 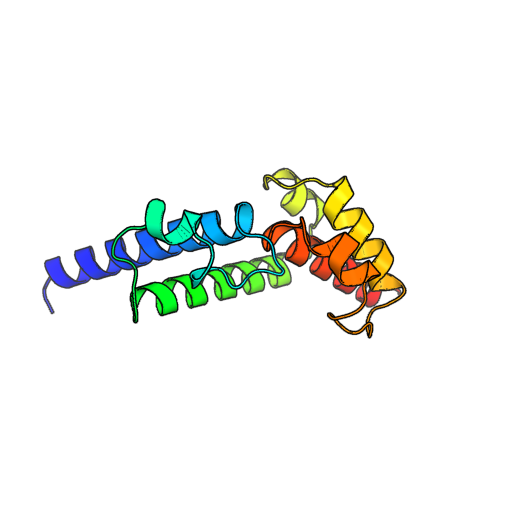? 13.481 -3.317 -10.130 1.00 89.38 91 ASN A N 1
ATOM 707 C CA . ASN A 1 91 ? 14.364 -3.905 -11.141 1.00 89.38 91 ASN A CA 1
ATOM 708 C C . ASN A 1 91 ? 13.723 -5.098 -11.860 1.00 89.38 91 ASN A C 1
ATOM 710 O O . ASN A 1 91 ? 13.944 -5.291 -13.059 1.00 89.38 91 ASN A O 1
ATOM 714 N N . TRP A 1 92 ? 12.944 -5.904 -11.137 1.00 91.94 92 TRP A N 1
ATOM 715 C CA . TRP A 1 92 ? 12.194 -7.003 -11.731 1.00 91.94 92 TRP A CA 1
ATOM 716 C C . TRP A 1 92 ? 11.015 -6.489 -12.571 1.00 91.94 92 TRP A C 1
ATOM 718 O O . TRP A 1 92 ? 10.898 -6.882 -13.731 1.00 91.94 92 TRP A O 1
ATOM 728 N N . LEU A 1 93 ? 10.219 -5.540 -12.061 1.00 88.50 93 LEU A N 1
ATOM 729 C CA . LEU A 1 93 ? 9.101 -4.932 -12.798 1.00 88.50 93 LEU A CA 1
ATOM 730 C C . LEU A 1 93 ? 9.526 -4.219 -14.088 1.00 88.50 93 LEU A C 1
ATOM 732 O O . LEU A 1 93 ? 8.798 -4.271 -15.072 1.00 88.50 93 LEU A O 1
ATOM 736 N N . VAL A 1 94 ? 10.707 -3.590 -14.137 1.00 87.44 94 VAL A N 1
ATOM 737 C CA . VAL A 1 94 ? 11.229 -2.986 -15.381 1.00 87.44 94 VAL A CA 1
ATOM 738 C C . VAL A 1 94 ? 11.350 -4.029 -16.501 1.00 87.44 94 VAL A C 1
ATOM 740 O O . VAL A 1 94 ? 11.127 -3.708 -17.666 1.00 87.44 94 VAL A O 1
ATOM 743 N N . ARG A 1 95 ? 11.692 -5.277 -16.161 1.00 87.56 95 ARG A N 1
ATOM 744 C CA . ARG A 1 95 ? 11.874 -6.382 -17.120 1.00 87.56 95 ARG A CA 1
ATOM 745 C C . ARG A 1 95 ? 10.593 -7.180 -17.371 1.00 87.56 95 ARG A C 1
ATOM 747 O O . ARG A 1 95 ? 10.504 -7.873 -18.378 1.00 87.56 95 ARG A O 1
ATOM 754 N N . HIS A 1 96 ? 9.630 -7.087 -16.458 1.00 87.88 96 HIS A N 1
ATOM 755 C CA . HIS A 1 96 ? 8.433 -7.925 -16.401 1.00 87.88 96 HIS A CA 1
ATOM 756 C C . HIS A 1 96 ? 7.186 -7.087 -16.093 1.00 87.88 96 HIS A C 1
ATOM 758 O O . HIS A 1 96 ? 6.389 -7.432 -15.227 1.00 87.88 96 HIS A O 1
ATOM 764 N N . PHE A 1 97 ? 7.034 -5.951 -16.774 1.00 80.25 97 PHE A N 1
ATOM 765 C CA . PHE A 1 97 ? 5.996 -4.973 -16.439 1.00 80.25 97 PHE A CA 1
ATOM 766 C C . PHE A 1 97 ? 4.571 -5.515 -16.584 1.00 80.25 97 PHE A C 1
ATOM 768 O O . PHE A 1 97 ? 3.694 -5.142 -15.814 1.00 80.25 97 PHE A O 1
ATOM 775 N N . ASP A 1 98 ? 4.371 -6.410 -17.551 1.00 80.44 98 ASP A N 1
ATOM 776 C CA . ASP A 1 98 ? 3.082 -7.041 -17.844 1.00 80.44 98 ASP A CA 1
ATOM 777 C C . ASP A 1 98 ? 2.932 -8.407 -17.150 1.00 80.44 98 ASP A C 1
ATOM 779 O O . ASP A 1 98 ? 2.089 -9.214 -17.541 1.00 80.44 98 ASP A O 1
ATOM 783 N N . ALA A 1 99 ? 3.783 -8.714 -16.163 1.00 81.81 99 ALA A N 1
ATOM 784 C CA . ALA A 1 99 ? 3.682 -9.969 -15.434 1.00 81.81 99 ALA A CA 1
ATOM 785 C C . ALA A 1 99 ? 2.379 -10.045 -14.634 1.00 81.81 99 ALA A C 1
ATOM 787 O O . ALA A 1 99 ? 1.949 -9.083 -13.997 1.00 81.81 99 ALA A O 1
ATOM 788 N N . ASP A 1 100 ? 1.779 -11.232 -14.653 1.00 81.44 100 ASP A N 1
ATOM 789 C CA . ASP A 1 100 ? 0.588 -11.538 -13.878 1.00 81.44 100 ASP A CA 1
ATOM 790 C C . ASP A 1 100 ? 0.907 -11.415 -12.372 1.00 81.44 100 ASP A C 1
ATOM 792 O O . ASP A 1 100 ? 1.907 -11.978 -11.916 1.00 81.44 100 ASP A O 1
ATOM 796 N N . PRO A 1 101 ? 0.081 -10.724 -11.563 1.00 78.81 101 PRO A N 1
ATOM 797 C CA . PRO A 1 101 ? 0.249 -10.688 -10.111 1.00 78.81 101 PRO A CA 1
ATOM 798 C C . PRO A 1 101 ? 0.252 -12.074 -9.441 1.00 78.81 101 PRO A C 1
ATOM 800 O O . PRO A 1 101 ? 0.727 -12.203 -8.314 1.00 78.81 101 PRO A O 1
ATOM 803 N N . SER A 1 102 ? -0.266 -13.115 -10.099 1.00 81.44 102 SER A N 1
ATOM 804 C CA . SER A 1 102 ? -0.194 -14.513 -9.652 1.00 81.44 102 SER A CA 1
ATOM 805 C C . SER A 1 102 ? 1.154 -15.198 -9.928 1.00 81.44 102 SER A C 1
ATOM 807 O O . SER A 1 102 ? 1.370 -16.316 -9.457 1.00 81.44 102 SER A O 1
ATOM 809 N N . ASP A 1 103 ? 2.088 -14.543 -10.628 1.00 87.25 103 ASP A N 1
ATOM 810 C CA . ASP A 1 103 ? 3.441 -15.052 -10.857 1.00 87.25 103 ASP A CA 1
ATOM 811 C C . ASP A 1 103 ? 4.153 -15.316 -9.516 1.00 87.25 103 ASP A C 1
ATOM 813 O O . ASP A 1 103 ? 4.201 -14.471 -8.617 1.00 87.25 103 ASP A O 1
ATOM 817 N N . ALA A 1 104 ? 4.738 -16.507 -9.367 1.00 87.94 104 ALA A N 1
ATOM 818 C CA . ALA A 1 104 ? 5.415 -16.909 -8.135 1.00 87.94 104 ALA A CA 1
ATOM 819 C C . ALA A 1 104 ? 6.559 -15.954 -7.753 1.00 87.94 104 ALA A C 1
ATOM 821 O O . ALA A 1 104 ? 6.814 -15.714 -6.571 1.00 87.94 104 ALA A O 1
ATOM 822 N N . ARG A 1 105 ? 7.246 -15.381 -8.745 1.00 87.81 105 ARG A N 1
ATOM 823 C CA . ARG A 1 105 ? 8.309 -14.402 -8.543 1.00 87.81 105 ARG A CA 1
ATOM 824 C C . ARG A 1 105 ? 7.756 -13.032 -8.174 1.00 87.81 105 ARG A C 1
ATOM 826 O O . ARG A 1 105 ? 8.386 -12.360 -7.358 1.00 87.81 105 ARG A O 1
ATOM 833 N N . PHE A 1 106 ? 6.586 -12.653 -8.691 1.00 88.31 106 PHE A N 1
ATOM 834 C CA . PHE A 1 106 ? 5.859 -11.477 -8.209 1.00 88.31 106 PHE A CA 1
ATOM 835 C C . PHE A 1 106 ? 5.544 -11.643 -6.720 1.00 88.31 106 PHE A C 1
ATOM 837 O O . PHE A 1 106 ? 5.954 -10.825 -5.902 1.00 88.31 106 PHE A O 1
ATOM 844 N N . GLN A 1 107 ? 4.914 -12.756 -6.340 1.00 87.44 107 GLN A N 1
ATOM 845 C CA . GLN A 1 107 ? 4.567 -13.031 -4.943 1.00 87.44 107 GLN A CA 1
ATOM 846 C C . GLN A 1 107 ? 5.799 -13.053 -4.032 1.00 87.44 107 GLN A C 1
ATOM 848 O O . GLN A 1 107 ? 5.773 -12.483 -2.947 1.00 87.44 107 GLN A O 1
ATOM 853 N N . GLN A 1 108 ? 6.914 -13.625 -4.487 1.00 88.44 108 GLN A N 1
ATOM 854 C CA . GLN A 1 108 ? 8.160 -13.634 -3.720 1.00 88.44 108 GLN A CA 1
ATOM 855 C C . GLN A 1 108 ? 8.763 -12.234 -3.519 1.00 88.44 108 GLN A C 1
ATOM 857 O O . GLN A 1 108 ? 9.363 -11.970 -2.481 1.00 88.44 108 GLN A O 1
ATOM 862 N N . LEU A 1 109 ? 8.667 -11.353 -4.518 1.00 87.38 109 LEU A N 1
ATOM 863 C CA . LEU A 1 109 ? 9.280 -10.024 -4.468 1.00 87.38 109 LEU A CA 1
ATOM 864 C C . LEU A 1 109 ? 8.389 -8.976 -3.798 1.00 87.38 109 LEU A C 1
ATOM 866 O O . LEU A 1 109 ? 8.926 -8.040 -3.217 1.00 87.38 109 LEU A O 1
ATOM 870 N N . PHE A 1 110 ? 7.065 -9.133 -3.874 1.00 87.44 110 PHE A N 1
ATOM 871 C CA . PHE A 1 110 ? 6.075 -8.182 -3.356 1.00 87.44 110 PHE A CA 1
ATOM 872 C C . PHE A 1 110 ? 5.375 -8.653 -2.078 1.00 87.44 110 PHE A C 1
ATOM 874 O O . PHE A 1 110 ? 4.791 -7.828 -1.379 1.00 87.44 110 PHE A O 1
ATOM 881 N N . GLY A 1 111 ? 5.427 -9.949 -1.760 1.00 82.94 111 GLY A N 1
ATOM 882 C CA . GLY A 1 111 ? 4.685 -10.555 -0.651 1.00 82.94 111 GLY A CA 1
ATOM 883 C C . GLY A 1 111 ? 5.050 -9.998 0.718 1.00 82.94 111 GLY A C 1
ATOM 884 O O . GLY A 1 111 ? 4.168 -9.808 1.547 1.00 82.94 111 GLY A O 1
ATOM 885 N N . ASP A 1 112 ? 6.322 -9.658 0.916 1.00 82.31 112 ASP A N 1
ATOM 886 C CA . ASP A 1 112 ? 6.813 -9.074 2.167 1.00 82.31 112 ASP A CA 1
ATOM 887 C C . ASP A 1 112 ? 6.966 -7.552 2.094 1.00 82.31 112 ASP A C 1
ATOM 889 O O . ASP A 1 112 ? 7.396 -6.938 3.075 1.00 82.31 112 ASP A O 1
ATOM 893 N N . LEU A 1 113 ? 6.677 -6.934 0.942 1.00 86.56 113 LEU A N 1
ATOM 894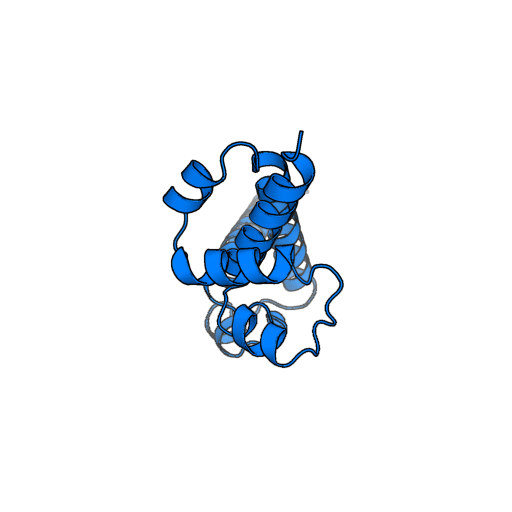 C CA . LEU A 1 113 ? 6.747 -5.485 0.812 1.00 86.56 113 LEU A CA 1
ATOM 895 C C . LEU A 1 113 ? 5.547 -4.856 1.491 1.00 86.56 113 LEU A C 1
ATOM 897 O O . LEU A 1 113 ? 4.406 -5.267 1.270 1.00 86.56 113 LEU A O 1
ATOM 901 N N . SER A 1 114 ? 5.786 -3.793 2.250 1.00 84.12 114 SER A N 1
ATOM 902 C CA . SER A 1 114 ? 4.685 -2.919 2.635 1.00 84.12 114 SER A CA 1
ATOM 903 C C . SER A 1 114 ? 4.057 -2.296 1.383 1.00 84.12 114 SER A C 1
ATOM 905 O O . SER A 1 114 ? 4.704 -2.147 0.340 1.00 84.12 114 SER A O 1
ATOM 907 N N . ARG A 1 115 ? 2.783 -1.893 1.464 1.00 83.56 115 ARG A N 1
ATOM 908 C CA . ARG A 1 115 ? 2.121 -1.134 0.378 1.00 83.56 115 ARG A CA 1
ATOM 909 C C . ARG A 1 115 ? 2.945 0.064 -0.066 1.00 83.56 115 ARG A C 1
ATOM 911 O O . ARG A 1 115 ? 2.947 0.441 -1.237 1.00 83.56 115 ARG A O 1
ATOM 918 N N . TYR A 1 116 ? 3.655 0.638 0.885 1.00 79.88 116 TYR A N 1
ATOM 919 C CA . TYR A 1 116 ? 4.564 1.717 0.646 1.00 79.88 116 TYR A CA 1
ATOM 920 C C . TYR A 1 116 ? 5.788 1.339 -0.192 1.00 79.88 116 TYR A C 1
ATOM 922 O O . TYR A 1 116 ? 6.047 1.961 -1.220 1.00 79.88 116 TYR A O 1
ATOM 930 N N . GLU A 1 117 ? 6.510 0.293 0.211 1.00 84.56 117 GLU A N 1
ATOM 931 C CA . GLU A 1 117 ? 7.652 -0.233 -0.540 1.00 84.56 117 GLU A CA 1
ATOM 932 C C . GLU A 1 117 ? 7.227 -0.641 -1.962 1.00 84.56 117 GLU A C 1
ATOM 934 O O . GLU A 1 117 ? 7.916 -0.328 -2.930 1.00 84.56 117 GLU A O 1
ATOM 939 N N . ALA A 1 118 ? 6.050 -1.253 -2.114 1.00 85.19 118 ALA A N 1
ATOM 940 C CA . ALA A 1 118 ? 5.490 -1.581 -3.424 1.00 85.19 118 ALA A CA 1
ATOM 941 C C . ALA A 1 118 ? 5.180 -0.330 -4.272 1.00 85.19 118 ALA A C 1
ATOM 943 O O . ALA A 1 118 ? 5.413 -0.329 -5.481 1.00 85.19 118 ALA A O 1
ATOM 944 N N . THR A 1 119 ? 4.704 0.753 -3.649 1.00 81.75 119 THR A N 1
ATOM 945 C CA . THR A 1 119 ? 4.438 2.022 -4.345 1.00 81.75 119 THR A CA 1
ATOM 946 C C . THR A 1 119 ? 5.734 2.692 -4.804 1.00 81.75 119 THR A C 1
ATOM 948 O O . THR A 1 119 ? 5.809 3.139 -5.945 1.00 81.75 119 THR A O 1
ATOM 951 N N . LEU A 1 120 ? 6.781 2.701 -3.971 1.00 81.12 120 LEU A N 1
ATOM 952 C CA . LEU A 1 120 ? 8.107 3.190 -4.370 1.00 81.12 120 LEU A CA 1
ATOM 953 C C . LEU A 1 120 ? 8.694 2.369 -5.522 1.00 81.12 120 LEU A C 1
ATOM 955 O O . LEU A 1 120 ? 9.208 2.943 -6.481 1.00 81.12 120 LEU A O 1
ATOM 959 N N . ALA A 1 121 ? 8.558 1.039 -5.466 1.00 86.88 121 ALA A N 1
ATOM 960 C CA . ALA A 1 121 ? 8.989 0.168 -6.552 1.00 86.88 121 ALA A CA 1
ATOM 961 C C . ALA A 1 121 ? 8.287 0.517 -7.875 1.00 86.88 121 ALA A C 1
ATOM 963 O O . ALA A 1 121 ? 8.928 0.553 -8.924 1.00 86.88 121 ALA A O 1
ATOM 964 N N . TRP A 1 122 ? 6.985 0.814 -7.825 1.00 83.31 122 TRP A N 1
ATOM 965 C CA . TRP A 1 122 ? 6.218 1.237 -8.996 1.00 83.31 122 TRP A CA 1
ATOM 966 C C . TRP A 1 122 ? 6.651 2.606 -9.532 1.00 83.31 122 TRP A C 1
ATOM 968 O O . TRP A 1 122 ? 6.866 2.750 -10.735 1.00 83.31 122 TRP A O 1
ATOM 978 N N . ILE A 1 123 ? 6.819 3.602 -8.659 1.00 80.19 123 ILE A N 1
ATOM 979 C CA . ILE A 1 123 ? 7.252 4.949 -9.061 1.00 80.19 123 ILE A CA 1
ATOM 980 C C . ILE A 1 123 ? 8.624 4.892 -9.741 1.00 80.19 123 ILE A C 1
ATOM 982 O O . ILE A 1 123 ? 8.798 5.475 -10.809 1.00 80.19 123 ILE A O 1
ATOM 986 N N . ASP A 1 124 ? 9.573 4.137 -9.186 1.00 83.56 124 ASP A N 1
ATOM 987 C CA . ASP A 1 124 ? 10.898 3.936 -9.782 1.00 83.56 124 ASP A CA 1
ATOM 988 C C . ASP A 1 124 ? 10.812 3.324 -11.193 1.00 83.56 124 ASP A C 1
ATOM 990 O O . ASP A 1 124 ? 11.480 3.778 -12.122 1.00 83.56 124 ASP A O 1
ATOM 994 N N . VAL A 1 125 ? 9.921 2.347 -11.404 1.00 84.75 125 VAL A N 1
ATOM 995 C CA . VAL A 1 125 ? 9.663 1.776 -12.738 1.00 84.75 125 VAL A CA 1
ATOM 996 C C . VAL A 1 125 ? 9.126 2.838 -13.697 1.00 84.75 125 VAL A C 1
ATOM 998 O O . VAL A 1 125 ? 9.625 2.952 -14.818 1.00 84.75 125 VAL A O 1
ATOM 1001 N N . VAL A 1 126 ? 8.133 3.629 -13.277 1.00 80.69 126 VAL A N 1
ATOM 1002 C CA . VAL A 1 126 ? 7.545 4.695 -14.104 1.00 80.69 126 VAL A CA 1
ATOM 1003 C C . VAL A 1 126 ? 8.597 5.744 -14.471 1.00 80.69 126 VAL A C 1
ATOM 1005 O O . VAL A 1 126 ? 8.697 6.117 -15.640 1.00 80.69 126 VAL A O 1
ATOM 1008 N N . LEU A 1 127 ? 9.429 6.174 -13.518 1.00 78.38 127 LEU A N 1
ATOM 1009 C CA . LEU A 1 127 ? 10.509 7.132 -13.762 1.00 78.38 127 LEU A CA 1
ATOM 1010 C C . LEU A 1 127 ? 11.555 6.588 -14.732 1.00 78.38 127 LEU A C 1
ATOM 1012 O O . LEU A 1 127 ? 11.914 7.280 -15.679 1.00 78.38 127 LEU A O 1
ATOM 1016 N N . ARG A 1 128 ? 12.003 5.340 -14.565 1.00 80.88 128 ARG A N 1
ATOM 1017 C CA . ARG A 1 128 ? 12.983 4.718 -15.476 1.00 80.88 128 ARG A CA 1
ATOM 1018 C C . ARG A 1 128 ? 12.436 4.545 -16.892 1.00 80.88 128 ARG A C 1
ATOM 1020 O O . ARG A 1 128 ? 13.174 4.699 -17.867 1.00 80.88 128 ARG A O 1
ATOM 1027 N N . ARG A 1 129 ? 11.139 4.253 -17.022 1.00 75.75 129 ARG A N 1
ATOM 1028 C CA . ARG A 1 129 ? 10.471 4.118 -18.324 1.00 75.75 129 ARG A CA 1
ATOM 1029 C C . ARG A 1 129 ? 10.205 5.465 -18.999 1.00 75.75 129 ARG A C 1
ATOM 1031 O O . ARG A 1 129 ? 10.346 5.550 -20.213 1.00 75.75 129 ARG A O 1
ATOM 1038 N N . ASN A 1 130 ? 9.875 6.506 -18.236 1.00 73.81 130 ASN A N 1
ATOM 1039 C CA . ASN A 1 130 ? 9.614 7.853 -18.762 1.00 73.81 130 ASN A CA 1
ATOM 1040 C C . ASN A 1 130 ? 10.889 8.696 -18.948 1.00 73.81 130 ASN A C 1
ATOM 1042 O O . ASN A 1 130 ? 10.903 9.614 -19.765 1.00 73.81 130 ASN A O 1
ATOM 1046 N N . GLY A 1 131 ? 11.951 8.387 -18.202 1.00 60.97 131 GLY A N 1
ATOM 1047 C CA . GLY A 1 131 ? 13.271 9.020 -18.268 1.00 60.97 131 GLY A CA 1
ATOM 1048 C C . GLY A 1 131 ? 14.216 8.403 -19.301 1.00 60.97 131 GLY A C 1
ATOM 1049 O O . GLY A 1 131 ? 15.321 8.904 -19.474 1.00 60.97 131 GLY A O 1
ATOM 1050 N N . SER A 1 132 ? 13.794 7.351 -20.014 1.00 48.09 132 SER A N 1
ATOM 1051 C CA . SER A 1 132 ? 14.491 6.877 -21.215 1.00 48.09 132 SER A CA 1
ATOM 1052 C C . SER A 1 132 ? 14.248 7.860 -22.369 1.00 48.09 132 SER A C 1
ATOM 1054 O O . SER A 1 132 ? 13.376 7.649 -23.214 1.00 48.09 132 SER A O 1
ATOM 1056 N N . ARG A 1 133 ? 14.995 8.965 -22.367 1.00 39.53 133 ARG A N 1
ATOM 1057 C CA . ARG A 1 133 ? 15.250 9.824 -23.528 1.00 39.53 133 ARG A CA 1
ATOM 1058 C C . ARG A 1 133 ? 16.747 9.924 -23.754 1.00 39.53 133 ARG A C 1
ATOM 1060 O O . ARG A 1 133 ? 17.461 10.165 -22.759 1.00 39.53 133 ARG A O 1
#

pLDDT: mean 80.56, std 10.81, range [39.53, 92.0]

Foldseek 3Di:
DDPVVVVVVVVLLVLLLVLLLCQQQPPFQPDDSVPPPVSCVVVPPQDDVSVVSNVVNNVVVLVVCLVVLPCLPVVVVVDPFDPVLLCVLLVVCLVQVVDDCPPPVNCVSRVPGRNNSVSSSVSSSVCVVVVPD

Radius of gyration: 16.78 Å; chains: 1; bounding box: 41×41×41 Å